Protein AF-A0A0S7EJR5-F1 (afdb_monomer_lite)

Structure (mmCIF, N/CA/C/O backbone):
data_AF-A0A0S7EJR5-F1
#
_entry.id   AF-A0A0S7EJR5-F1
#
loop_
_atom_site.group_PDB
_atom_site.id
_atom_site.type_symbol
_atom_site.label_atom_id
_atom_site.label_alt_id
_atom_site.label_comp_id
_atom_site.label_asym_id
_atom_site.label_entity_id
_atom_site.label_seq_id
_atom_site.pdbx_PDB_ins_code
_atom_site.Cartn_x
_atom_site.Cartn_y
_atom_site.Cartn_z
_atom_site.occupancy
_atom_site.B_iso_or_equiv
_atom_site.auth_seq_id
_atom_site.auth_comp_id
_atom_site.auth_asym_id
_atom_site.auth_atom_id
_atom_site.pdbx_PDB_model_num
ATOM 1 N N . ALA A 1 1 ? -1.248 -3.005 -28.108 1.00 63.16 1 ALA A N 1
ATOM 2 C CA . ALA A 1 1 ? -2.600 -2.857 -28.694 1.00 63.16 1 ALA A CA 1
ATOM 3 C C . ALA A 1 1 ? -3.051 -1.393 -28.737 1.00 63.16 1 ALA A C 1
ATOM 5 O O . ALA A 1 1 ? -3.282 -0.890 -29.827 1.00 63.16 1 ALA A O 1
ATOM 6 N N . TYR A 1 2 ? -3.095 -0.684 -27.601 1.00 72.12 2 TYR A N 1
ATOM 7 C CA . TYR A 1 2 ? -3.589 0.703 -27.530 1.00 72.12 2 TYR A CA 1
ATOM 8 C C . TYR A 1 2 ? -2.845 1.731 -28.414 1.00 72.12 2 TYR A C 1
ATOM 10 O O . TYR A 1 2 ? -3.518 2.410 -29.187 1.00 72.12 2 TYR A O 1
ATOM 18 N N . PRO A 1 3 ? -1.496 1.805 -28.440 1.00 71.94 3 PRO A N 1
ATOM 19 C CA . PRO A 1 3 ? -0.794 2.781 -29.286 1.00 71.94 3 PRO A CA 1
ATOM 20 C C . PRO A 1 3 ? -1.055 2.612 -30.791 1.00 71.94 3 PRO A C 1
ATOM 22 O O . PRO A 1 3 ? -1.142 3.593 -31.517 1.00 71.94 3 PRO A O 1
ATOM 25 N N . GLY A 1 4 ? -1.250 1.375 -31.261 1.00 74.50 4 GLY A N 1
ATOM 26 C CA . GLY A 1 4 ? -1.558 1.085 -32.667 1.00 74.50 4 GLY A CA 1
ATOM 27 C C . GLY A 1 4 ? -3.001 1.399 -33.079 1.00 74.50 4 GLY A C 1
ATOM 28 O O . GLY A 1 4 ? -3.299 1.439 -34.270 1.00 74.50 4 GLY A O 1
ATOM 29 N N . ALA A 1 5 ? -3.904 1.612 -32.117 1.00 76.75 5 ALA A N 1
ATOM 30 C CA . ALA A 1 5 ? -5.253 2.107 -32.380 1.00 76.75 5 ALA A CA 1
ATOM 31 C C . ALA A 1 5 ? -5.283 3.644 -32.429 1.00 76.75 5 ALA A C 1
ATOM 33 O O . ALA A 1 5 ? -5.971 4.216 -33.270 1.00 76.75 5 ALA A O 1
ATOM 34 N N . LEU A 1 6 ? -4.481 4.311 -31.588 1.00 77.94 6 LEU A N 1
ATOM 35 C CA . LEU A 1 6 ? -4.372 5.776 -31.538 1.00 77.94 6 LEU A CA 1
ATOM 36 C C . LEU A 1 6 ? -3.814 6.373 -32.839 1.00 77.94 6 LEU A C 1
ATOM 38 O O . LEU A 1 6 ? -4.196 7.475 -33.227 1.00 77.94 6 LEU A O 1
ATOM 42 N N . THR A 1 7 ? -2.973 5.629 -33.563 1.00 76.75 7 THR A N 1
ATOM 43 C CA . THR A 1 7 ? -2.447 6.042 -34.875 1.00 76.75 7 THR A CA 1
ATOM 44 C C . THR A 1 7 ? -3.504 6.080 -35.980 1.00 76.75 7 THR A C 1
ATOM 46 O O . THR A 1 7 ? -3.266 6.712 -37.007 1.00 76.75 7 THR A O 1
ATOM 49 N N . LYS A 1 8 ? -4.665 5.440 -35.784 1.00 82.62 8 LYS A N 1
ATOM 50 C CA . LYS A 1 8 ? -5.777 5.427 -36.750 1.00 82.62 8 LYS A CA 1
ATOM 51 C C . LYS A 1 8 ? -6.764 6.583 -36.562 1.00 82.62 8 LYS A C 1
ATOM 53 O O . LYS A 1 8 ? -7.641 6.762 -37.403 1.00 82.62 8 LYS A O 1
ATOM 58 N N . LEU A 1 9 ? -6.654 7.344 -35.471 1.00 85.25 9 LEU A N 1
ATOM 59 C CA . LEU A 1 9 ? -7.526 8.485 -35.195 1.00 85.25 9 LEU A CA 1
ATOM 60 C C . LEU A 1 9 ? -7.051 9.742 -35.943 1.00 85.25 9 LEU A C 1
ATOM 62 O O . LEU A 1 9 ? -5.843 9.933 -36.121 1.00 85.25 9 LEU A O 1
ATOM 66 N N . PRO A 1 10 ? -7.971 10.637 -36.351 1.00 78.38 10 PRO A N 1
ATOM 67 C CA . PRO A 1 10 ? -7.589 11.947 -36.865 1.00 78.38 10 PRO A CA 1
ATOM 68 C C . PRO A 1 10 ? -6.851 12.730 -35.771 1.00 78.38 10 PRO A C 1
ATOM 70 O O . PRO A 1 10 ? -7.250 12.704 -34.607 1.00 78.38 10 PRO A O 1
ATOM 73 N N . ILE A 1 11 ? -5.779 13.438 -36.142 1.00 87.44 11 ILE A N 1
ATOM 74 C CA . ILE A 1 11 ? -4.906 14.157 -35.193 1.00 87.44 11 ILE A CA 1
ATOM 75 C C . ILE A 1 11 ? -4.279 13.184 -34.167 1.00 87.44 11 ILE A C 1
ATOM 77 O O . ILE A 1 11 ? -4.286 13.408 -32.958 1.00 87.44 11 ILE A O 1
ATOM 81 N N . SER A 1 12 ? -3.713 12.076 -34.653 1.00 84.88 12 SER A N 1
ATOM 82 C CA . SER A 1 12 ? -3.100 11.023 -33.826 1.00 84.88 12 SER A CA 1
ATOM 83 C C . SER A 1 12 ? -2.057 11.486 -32.784 1.00 84.88 12 SER A C 1
ATOM 85 O O . SER A 1 12 ? -2.017 10.878 -31.705 1.00 84.88 12 SER A O 1
ATOM 87 N N . PRO A 1 13 ? -1.258 12.561 -32.991 1.00 87.81 13 PRO A N 1
ATOM 88 C CA . PRO A 1 13 ? -0.338 13.036 -31.957 1.00 87.81 13 PRO A CA 1
ATOM 89 C C . PRO A 1 13 ? -1.062 13.564 -30.711 1.00 87.81 13 PRO A C 1
ATOM 91 O O . PRO A 1 13 ? -0.615 13.305 -29.597 1.00 87.81 13 PRO A O 1
ATOM 94 N N . LEU A 1 14 ? -2.206 14.241 -30.880 1.00 89.62 14 LEU A N 1
ATOM 95 C CA . LEU A 1 14 ? -2.983 14.799 -29.766 1.00 89.62 14 LEU A CA 1
ATOM 96 C C . LEU A 1 14 ? -3.517 13.684 -28.862 1.00 89.62 14 LEU A C 1
ATOM 98 O O . LEU A 1 14 ? -3.335 13.727 -27.647 1.00 89.62 14 LEU A O 1
ATOM 102 N N . TRP A 1 15 ? -4.107 12.645 -29.457 1.00 88.19 15 TRP A N 1
ATOM 103 C CA . TRP A 1 15 ? -4.639 11.499 -28.714 1.00 88.19 15 TRP A CA 1
ATOM 104 C C . TRP A 1 15 ? -3.551 10.703 -27.994 1.00 88.19 15 TRP A C 1
ATOM 106 O O . TRP A 1 15 ? -3.776 10.213 -26.890 1.00 88.19 15 TRP A O 1
ATOM 116 N N . SER A 1 16 ? -2.360 10.614 -28.588 1.00 89.88 16 SER A N 1
ATOM 117 C CA . SER A 1 16 ? -1.214 9.951 -27.960 1.00 89.88 16 SER A CA 1
ATOM 118 C C . SER A 1 16 ? -0.744 10.708 -26.715 1.00 89.88 16 SER A C 1
ATOM 120 O O . SER A 1 16 ? -0.564 10.089 -25.668 1.00 89.88 16 SER A O 1
ATOM 122 N N . VAL A 1 17 ? -0.609 12.040 -26.789 1.00 91.94 17 VAL A N 1
ATOM 123 C CA . VAL A 1 17 ? -0.215 12.859 -25.627 1.00 91.94 17 VAL A CA 1
ATOM 124 C C . VAL A 1 17 ? -1.244 12.749 -24.506 1.00 91.94 17 VAL A C 1
ATOM 126 O O . VAL A 1 17 ? -0.857 12.488 -23.371 1.00 91.94 17 VAL A O 1
ATOM 129 N N . LEU A 1 18 ? -2.539 12.888 -24.810 1.00 91.69 18 LEU A N 1
ATOM 130 C CA . LEU A 1 18 ? -3.597 12.777 -23.798 1.00 91.69 18 LEU A CA 1
ATOM 131 C C . LEU A 1 18 ? -3.594 11.408 -23.110 1.00 91.69 18 LEU A C 1
ATOM 133 O O . LEU A 1 18 ? -3.730 11.331 -21.891 1.00 91.69 18 LEU A O 1
ATOM 137 N N . PHE A 1 19 ? -3.391 10.333 -23.872 1.00 90.50 19 PHE A N 1
ATOM 138 C CA . PHE A 1 19 ? -3.355 8.977 -23.334 1.00 90.50 19 PHE A CA 1
ATOM 139 C C . PHE A 1 19 ? -2.161 8.743 -22.398 1.00 90.50 19 PHE A C 1
ATOM 141 O O . PHE A 1 19 ? -2.337 8.248 -21.286 1.00 90.50 19 PHE A O 1
ATOM 148 N N . PHE A 1 20 ? -0.948 9.120 -22.812 1.00 92.50 20 PHE A N 1
ATOM 149 C CA . PHE A 1 20 ? 0.231 8.962 -21.956 1.00 92.50 20 PHE A CA 1
ATOM 150 C C . PHE A 1 20 ? 0.202 9.905 -20.752 1.00 92.50 20 PHE A C 1
ATOM 152 O O . PHE A 1 20 ? 0.614 9.502 -19.667 1.00 92.50 20 PHE A O 1
ATOM 159 N N . PHE A 1 21 ? -0.327 11.121 -20.913 1.00 94.81 21 PHE A N 1
ATOM 160 C CA . PHE A 1 21 ? -0.514 12.050 -19.802 1.00 94.81 21 PHE A CA 1
ATOM 161 C C . PHE A 1 21 ? -1.495 11.497 -18.765 1.00 94.81 21 PHE A C 1
ATOM 163 O O . PHE A 1 21 ? -1.208 11.564 -17.576 1.00 94.81 21 PHE A O 1
ATOM 170 N N . MET A 1 22 ? -2.596 10.882 -19.208 1.00 95.00 22 MET A N 1
ATOM 171 C CA . MET A 1 22 ? -3.549 10.201 -18.329 1.00 95.00 22 MET A CA 1
ATOM 172 C C . MET A 1 22 ? -2.892 9.054 -17.548 1.00 95.00 22 MET A C 1
ATOM 174 O O . MET A 1 22 ? -3.073 8.958 -16.339 1.00 95.00 22 MET A O 1
ATOM 178 N N . ILE A 1 23 ? -2.119 8.184 -18.209 1.00 95.12 23 ILE A N 1
ATOM 179 C CA . ILE A 1 23 ? -1.408 7.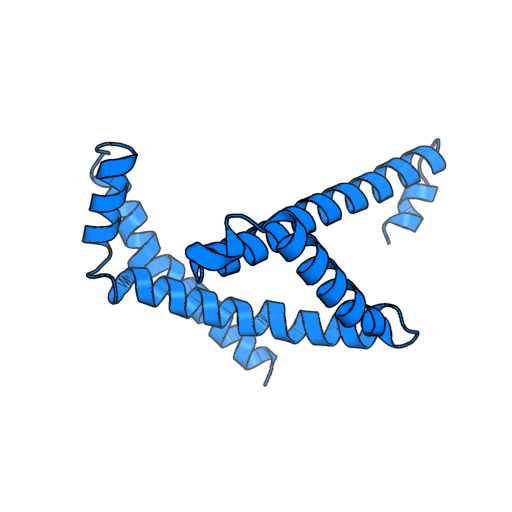092 -17.517 1.00 95.12 23 ILE A CA 1
ATOM 180 C C . ILE A 1 23 ? -0.419 7.658 -16.492 1.00 95.12 23 ILE A C 1
ATOM 182 O O . ILE A 1 23 ? -0.315 7.140 -15.382 1.00 95.12 23 ILE A O 1
ATOM 186 N N . LEU A 1 24 ? 0.284 8.733 -16.852 1.00 95.44 24 LEU A N 1
ATOM 187 C CA . LEU A 1 24 ? 1.232 9.398 -15.969 1.00 95.44 24 LEU A CA 1
ATOM 188 C C . LEU A 1 24 ? 0.538 9.984 -14.735 1.00 95.44 24 LEU A C 1
ATOM 190 O O . LEU A 1 24 ? 1.018 9.760 -13.629 1.00 95.44 24 LEU A O 1
ATOM 194 N N . THR A 1 25 ? -0.588 10.687 -14.878 1.00 95.31 25 THR A N 1
ATOM 195 C CA . THR A 1 25 ? -1.300 11.256 -13.722 1.00 95.31 25 THR A CA 1
ATOM 196 C C . THR A 1 25 ? -1.910 10.185 -12.823 1.00 95.31 25 THR A C 1
ATOM 198 O O . THR A 1 25 ? -1.798 10.309 -11.608 1.00 95.31 25 THR A O 1
ATOM 201 N N . VAL A 1 26 ? -2.473 9.109 -13.387 1.00 96.81 26 VAL A N 1
ATOM 202 C CA . VAL A 1 26 ? -2.985 7.963 -12.606 1.00 96.81 26 VAL A CA 1
ATOM 203 C C . VAL A 1 26 ? -1.865 7.278 -11.816 1.00 96.81 26 VAL A C 1
ATOM 205 O O . VAL A 1 26 ? -2.032 6.969 -10.635 1.00 96.81 26 VAL A O 1
ATOM 208 N N . GLY A 1 27 ? -0.707 7.066 -12.449 1.00 95.56 27 GLY A N 1
ATOM 209 C CA . GLY A 1 27 ? 0.458 6.488 -11.781 1.00 95.56 27 GLY A CA 1
ATOM 210 C C . GLY A 1 27 ? 1.009 7.397 -10.681 1.00 95.56 27 GLY A C 1
ATOM 211 O O . GLY A 1 27 ? 1.296 6.925 -9.587 1.00 95.56 27 GLY A O 1
ATOM 212 N N . LEU A 1 28 ? 1.115 8.704 -10.941 1.00 95.44 28 LEU A N 1
ATOM 213 C CA . LEU A 1 28 ? 1.609 9.671 -9.957 1.00 95.44 28 LEU A CA 1
ATOM 214 C C . LEU A 1 28 ? 0.709 9.772 -8.723 1.00 95.44 28 LEU A C 1
ATOM 216 O O . LEU A 1 28 ? 1.229 9.772 -7.612 1.00 95.44 28 LEU A O 1
ATOM 220 N N . ASP A 1 29 ? -0.610 9.844 -8.904 1.00 95.75 29 ASP A N 1
ATOM 221 C CA . ASP A 1 29 ? -1.565 9.928 -7.791 1.00 95.75 29 ASP A CA 1
ATOM 222 C C . ASP A 1 29 ? -1.458 8.708 -6.862 1.00 95.75 29 ASP A C 1
ATOM 224 O O . ASP A 1 29 ? -1.308 8.848 -5.647 1.00 95.75 29 ASP A O 1
ATOM 228 N N . SER A 1 30 ? -1.393 7.513 -7.455 1.00 95.81 30 SER A N 1
ATOM 229 C CA . SER A 1 30 ? -1.217 6.256 -6.717 1.00 95.81 30 SER A CA 1
ATOM 230 C C . SER A 1 30 ? 0.103 6.238 -5.929 1.00 95.81 30 SER A C 1
ATOM 232 O O . SER A 1 30 ? 0.116 5.905 -4.745 1.00 95.81 30 SER A O 1
ATOM 234 N N . LEU A 1 31 ? 1.210 6.673 -6.548 1.00 94.75 31 LEU A N 1
ATOM 235 C CA . LEU A 1 31 ? 2.521 6.745 -5.889 1.00 94.75 31 LEU A CA 1
ATOM 236 C C . LEU A 1 31 ? 2.533 7.732 -4.714 1.00 94.75 31 LEU A C 1
ATOM 238 O O . LEU A 1 31 ? 3.161 7.460 -3.689 1.00 94.75 31 LEU A O 1
ATOM 242 N N . PHE A 1 32 ? 1.853 8.876 -4.840 1.00 94.25 32 PHE A N 1
ATOM 243 C CA . PHE A 1 32 ? 1.745 9.833 -3.738 1.00 94.25 32 PHE A CA 1
ATOM 244 C C . PHE A 1 32 ? 0.965 9.255 -2.559 1.00 94.25 32 PHE A C 1
ATOM 246 O O . PHE A 1 32 ? 1.396 9.430 -1.417 1.00 94.25 32 PHE A O 1
ATOM 253 N N . ALA A 1 33 ? -0.130 8.539 -2.823 1.00 95.69 33 ALA A N 1
ATOM 254 C CA . ALA A 1 33 ? -0.902 7.872 -1.781 1.00 95.69 33 ALA A CA 1
ATOM 255 C C . ALA A 1 33 ? -0.060 6.819 -1.035 1.00 95.69 33 ALA A C 1
ATOM 257 O O . ALA A 1 33 ? -0.018 6.828 0.196 1.00 95.69 33 ALA A O 1
ATOM 258 N N . GLU A 1 34 ? 0.667 5.962 -1.756 1.00 93.88 34 GLU A N 1
ATOM 259 C CA . GLU A 1 34 ? 1.515 4.924 -1.150 1.00 93.88 34 GLU A CA 1
ATOM 260 C C . GLU A 1 34 ? 2.658 5.512 -0.307 1.00 93.88 34 GLU A C 1
ATOM 262 O O . GLU A 1 34 ? 2.877 5.094 0.834 1.00 93.88 34 GLU A O 1
ATOM 267 N N . ILE A 1 35 ? 3.371 6.516 -0.832 1.00 95.38 35 ILE A N 1
ATOM 268 C CA . ILE A 1 35 ? 4.47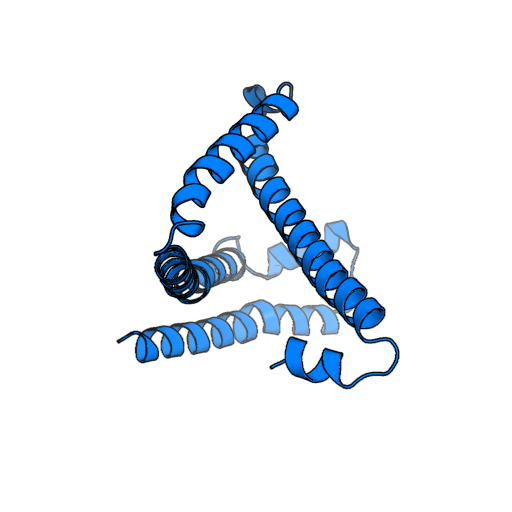2 7.171 -0.109 1.00 95.38 35 ILE A CA 1
ATOM 269 C C . ILE A 1 35 ? 3.957 7.872 1.155 1.00 95.38 35 ILE A C 1
ATOM 271 O O . ILE A 1 35 ? 4.601 7.789 2.204 1.00 95.38 35 ILE A O 1
ATOM 275 N N . GLU A 1 36 ? 2.799 8.532 1.091 1.00 95.25 36 GLU A N 1
ATOM 276 C CA . GLU A 1 36 ? 2.196 9.190 2.254 1.00 95.25 36 GLU A CA 1
ATOM 277 C C . GLU A 1 36 ? 1.795 8.177 3.337 1.00 95.25 36 GLU A C 1
ATOM 279 O O . GLU A 1 36 ? 2.058 8.421 4.520 1.00 95.25 36 GLU A O 1
ATOM 284 N N . VAL A 1 37 ? 1.234 7.021 2.958 1.00 95.06 37 VAL A N 1
ATOM 285 C CA . VAL A 1 37 ? 0.918 5.933 3.901 1.00 95.06 37 VAL A CA 1
ATOM 286 C C . VAL A 1 37 ? 2.188 5.419 4.577 1.00 95.06 37 VAL A C 1
ATOM 288 O O . VAL A 1 37 ? 2.206 5.262 5.801 1.00 95.06 37 VAL A O 1
ATOM 291 N N . LEU A 1 38 ? 3.274 5.216 3.825 1.00 94.75 38 LEU A N 1
ATOM 292 C CA . LEU A 1 38 ? 4.556 4.778 4.386 1.00 94.75 38 LEU A CA 1
ATOM 293 C C . LEU A 1 38 ? 5.132 5.802 5.374 1.00 94.75 38 LEU A C 1
ATOM 295 O O . LEU A 1 38 ? 5.521 5.441 6.486 1.00 94.75 38 LEU A O 1
ATOM 299 N N . ILE A 1 39 ? 5.168 7.082 4.995 1.00 93.69 39 ILE A N 1
ATOM 300 C CA . ILE A 1 39 ? 5.696 8.156 5.851 1.00 93.69 39 ILE A CA 1
ATOM 301 C C . ILE A 1 39 ? 4.860 8.289 7.121 1.00 93.69 39 ILE A C 1
ATOM 303 O O . ILE A 1 39 ? 5.424 8.376 8.213 1.00 93.69 39 ILE A O 1
ATOM 307 N N . THR A 1 40 ? 3.534 8.283 6.989 1.00 94.12 40 THR A N 1
ATOM 308 C CA . THR A 1 40 ? 2.614 8.424 8.123 1.00 94.12 40 THR A CA 1
ATOM 309 C C . THR A 1 40 ? 2.737 7.236 9.071 1.00 94.12 40 THR A C 1
ATOM 311 O O . THR A 1 40 ? 2.909 7.444 10.267 1.00 94.12 40 THR A O 1
ATOM 314 N N . SER A 1 41 ? 2.807 6.007 8.546 1.00 93.38 41 SER A N 1
ATOM 315 C CA . SER A 1 41 ? 2.997 4.793 9.357 1.00 93.38 41 SER A CA 1
ATOM 316 C C . SER A 1 41 ? 4.293 4.834 10.178 1.00 93.38 41 SER A C 1
ATOM 318 O O . SER A 1 41 ? 4.299 4.502 11.364 1.00 93.38 41 SER A O 1
ATOM 320 N N . VAL A 1 42 ? 5.402 5.287 9.580 1.00 92.56 42 VAL A N 1
ATOM 321 C CA . VAL A 1 42 ? 6.685 5.446 10.293 1.00 92.56 42 VAL A CA 1
ATOM 322 C C . VAL A 1 42 ? 6.613 6.573 11.328 1.00 92.56 42 VAL A C 1
ATOM 324 O O . VAL A 1 42 ? 7.159 6.451 12.430 1.00 92.56 42 VAL A O 1
ATOM 327 N N . GLN A 1 43 ? 5.939 7.672 10.993 1.00 92.75 43 GLN A N 1
ATOM 328 C CA . GLN A 1 43 ? 5.781 8.808 11.893 1.00 92.75 43 GLN A CA 1
ATOM 329 C C . GLN A 1 43 ? 4.920 8.456 13.114 1.00 92.75 43 GLN A C 1
ATOM 331 O O . GLN A 1 43 ? 5.242 8.899 14.219 1.00 92.75 43 GLN A O 1
ATOM 336 N N . ASP A 1 44 ? 3.880 7.644 12.935 1.00 92.81 44 ASP A N 1
ATOM 337 C CA . ASP A 1 44 ? 2.996 7.193 14.012 1.00 92.81 44 ASP A CA 1
ATOM 338 C C . ASP A 1 44 ? 3.672 6.160 14.924 1.00 92.81 44 ASP A C 1
ATOM 340 O O . ASP A 1 44 ? 3.422 6.156 16.130 1.00 92.81 44 ASP A O 1
ATOM 344 N N . ALA A 1 45 ? 4.602 5.354 14.396 1.00 92.81 45 ALA A N 1
ATOM 345 C CA . ALA A 1 45 ? 5.406 4.429 15.197 1.00 92.81 45 ALA A CA 1
ATOM 346 C C . ALA A 1 45 ? 6.414 5.142 16.126 1.00 92.81 45 ALA A C 1
ATOM 348 O O . ALA A 1 45 ? 6.625 4.705 17.259 1.00 92.81 45 ALA A O 1
ATOM 349 N N . TYR A 1 46 ? 7.025 6.252 15.684 1.00 90.62 46 TYR A N 1
ATOM 350 C CA . TYR A 1 46 ? 8.007 7.017 16.477 1.00 90.62 46 TYR A CA 1
ATOM 351 C C . TYR A 1 46 ? 7.733 8.535 16.447 1.00 90.62 46 TYR A C 1
ATOM 353 O O . TYR A 1 46 ? 8.537 9.325 15.924 1.00 90.62 46 TYR A O 1
ATOM 361 N N . PRO A 1 47 ? 6.629 8.987 17.070 1.00 87.50 47 PRO A N 1
ATOM 362 C CA . PRO A 1 47 ? 6.132 10.353 16.919 1.00 87.50 47 PRO A CA 1
ATOM 363 C C . PRO A 1 47 ? 7.075 11.406 17.501 1.00 87.50 47 PRO A C 1
ATOM 365 O O . PRO A 1 47 ? 7.166 12.509 16.970 1.00 87.50 47 PRO A O 1
ATOM 368 N N . GLN A 1 48 ? 7.810 11.074 18.564 1.00 84.50 48 GLN A N 1
ATOM 369 C CA . GLN A 1 48 ? 8.715 12.013 19.235 1.00 84.50 48 GLN A CA 1
ATOM 370 C C . GLN A 1 48 ? 9.937 12.384 18.378 1.00 84.50 48 GLN A C 1
ATOM 372 O O . GLN A 1 48 ? 10.483 13.475 18.518 1.00 84.50 48 GLN A O 1
ATOM 377 N N . ILE A 1 49 ? 10.368 11.492 17.480 1.00 83.19 49 ILE A N 1
ATOM 378 C CA . ILE A 1 49 ? 11.604 11.656 16.701 1.00 83.19 49 ILE A CA 1
ATOM 379 C C . ILE A 1 49 ? 11.301 12.237 15.315 1.00 83.19 49 ILE A C 1
ATOM 381 O O . ILE A 1 49 ? 12.012 13.134 14.853 1.00 83.19 49 ILE A O 1
ATOM 385 N N . PHE A 1 50 ? 10.247 11.744 14.652 1.00 85.44 50 PHE A N 1
ATOM 386 C CA . PHE A 1 50 ? 10.005 12.042 13.237 1.00 85.44 50 PHE A CA 1
ATOM 387 C C . PHE A 1 50 ? 8.995 13.159 12.967 1.00 85.44 50 PHE A C 1
ATOM 389 O O . PHE A 1 50 ? 9.106 13.785 11.913 1.00 85.44 50 PHE A O 1
ATOM 396 N N . LYS A 1 51 ? 8.093 13.508 13.903 1.00 79.50 51 LYS A N 1
ATOM 397 C CA . LYS A 1 51 ? 7.180 14.660 13.726 1.00 79.50 51 LYS A CA 1
ATOM 398 C C . LYS A 1 51 ? 7.894 15.970 13.339 1.00 79.50 51 LYS A C 1
ATOM 400 O O . LYS A 1 51 ? 7.457 16.600 12.379 1.00 79.50 51 LYS A O 1
ATOM 405 N N . PRO A 1 52 ? 8.998 16.389 13.995 1.00 83.56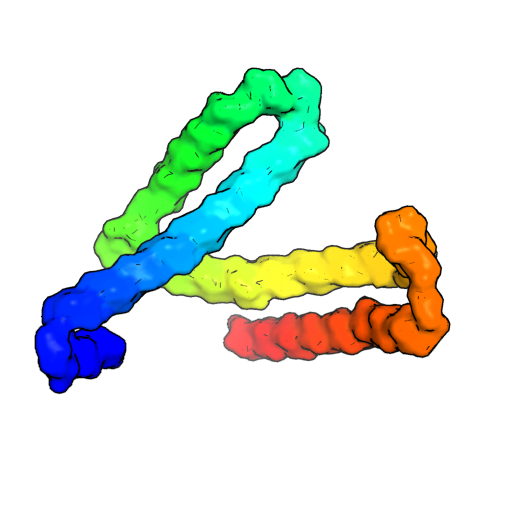 52 PRO A N 1
ATOM 406 C CA . PRO A 1 52 ? 9.693 17.625 13.617 1.00 83.56 52 PRO A CA 1
ATOM 407 C C . PRO A 1 52 ? 10.570 17.486 12.360 1.00 83.56 52 PRO A C 1
ATOM 409 O O . PRO A 1 52 ? 11.043 18.489 11.833 1.00 83.56 52 PRO A O 1
ATOM 412 N N . LYS A 1 53 ? 10.819 16.262 11.875 1.00 88.75 53 LYS A N 1
ATOM 413 C CA . LYS A 1 53 ? 11.761 15.966 10.779 1.00 88.75 53 LYS A CA 1
ATOM 414 C C . LYS A 1 53 ? 11.084 15.325 9.564 1.00 88.75 53 LYS A C 1
ATOM 416 O O . LYS A 1 53 ? 11.755 14.657 8.778 1.00 88.75 53 LYS A O 1
ATOM 421 N N . ARG A 1 54 ? 9.779 15.554 9.374 1.00 89.19 54 ARG A N 1
ATOM 422 C CA . ARG A 1 54 ? 8.985 14.940 8.296 1.00 89.19 54 ARG A CA 1
ATOM 423 C C . ARG A 1 54 ? 9.609 15.120 6.909 1.00 89.19 54 ARG A C 1
ATOM 425 O O . ARG A 1 54 ? 9.766 14.142 6.196 1.00 89.19 54 ARG A O 1
ATOM 432 N N . ALA A 1 55 ? 10.048 16.332 6.555 1.00 89.75 55 ALA A N 1
ATOM 433 C CA . ALA A 1 55 ? 10.663 16.595 5.248 1.00 89.75 55 ALA A CA 1
ATOM 434 C C . ALA A 1 55 ? 11.946 15.773 5.005 1.00 89.75 55 ALA A C 1
ATOM 436 O O . ALA A 1 55 ? 12.186 15.287 3.897 1.00 89.75 55 ALA A O 1
ATOM 437 N N . LEU A 1 56 ? 12.756 15.582 6.053 1.00 91.69 56 LEU A N 1
ATOM 438 C CA . LEU A 1 56 ? 13.963 14.760 5.983 1.00 91.69 56 LEU A CA 1
ATOM 439 C C . LEU A 1 56 ? 13.594 13.282 5.834 1.00 91.69 56 LEU A C 1
ATOM 441 O O . LEU A 1 56 ? 14.174 12.607 4.989 1.00 91.69 56 LEU A O 1
ATOM 445 N N . LEU A 1 57 ? 12.601 12.803 6.592 1.00 92.88 57 LEU A N 1
ATOM 446 C CA . LEU A 1 57 ? 12.087 11.437 6.476 1.00 92.88 57 LEU A CA 1
ATOM 447 C C . LEU A 1 57 ? 11.589 11.151 5.052 1.00 92.88 57 LEU A C 1
ATOM 449 O O . LEU A 1 57 ? 12.037 10.186 4.445 1.00 92.88 57 LEU A O 1
ATOM 453 N N . THR A 1 58 ? 10.746 12.021 4.485 1.00 93.44 58 THR A N 1
ATOM 454 C CA . THR A 1 58 ? 10.253 11.898 3.103 1.00 93.44 58 THR A CA 1
ATOM 455 C C . THR A 1 58 ? 11.399 11.806 2.099 1.00 93.44 58 THR A C 1
ATOM 457 O O . THR A 1 58 ? 11.420 10.905 1.266 1.00 93.44 58 THR A O 1
ATOM 460 N N . THR A 1 59 ? 12.381 12.706 2.195 1.00 93.94 59 THR A N 1
ATOM 461 C CA . THR A 1 59 ? 13.516 12.741 1.259 1.00 93.94 59 THR A CA 1
ATOM 462 C C . THR A 1 59 ? 14.345 11.459 1.336 1.00 93.94 59 THR A C 1
ATOM 464 O O . THR A 1 59 ? 14.706 10.897 0.302 1.00 93.94 59 THR A O 1
ATOM 467 N N . VAL A 1 60 ? 14.615 10.967 2.550 1.00 94.12 60 VAL A N 1
ATOM 468 C CA . VAL A 1 60 ? 15.363 9.721 2.764 1.00 94.12 60 VAL A CA 1
ATOM 469 C C . VAL A 1 60 ? 14.587 8.522 2.221 1.00 94.12 60 VAL A C 1
ATOM 471 O O . VAL A 1 60 ? 15.156 7.728 1.477 1.00 94.12 60 VAL A O 1
ATOM 474 N N . THR A 1 61 ? 13.291 8.413 2.520 1.00 94.06 61 THR A N 1
ATOM 475 C CA . THR A 1 61 ? 12.442 7.326 2.014 1.00 94.06 61 THR A CA 1
ATOM 476 C C . THR A 1 61 ? 12.400 7.317 0.487 1.00 94.06 61 THR A C 1
ATOM 478 O O . THR A 1 61 ? 12.646 6.275 -0.118 1.00 94.06 61 THR A O 1
ATOM 481 N N . CYS A 1 62 ? 12.186 8.469 -0.157 1.00 94.75 62 CYS A N 1
ATOM 482 C CA . CYS A 1 62 ? 12.201 8.572 -1.618 1.00 94.75 62 CYS A CA 1
ATOM 483 C C . CYS A 1 62 ? 13.567 8.203 -2.217 1.00 94.75 62 CYS A C 1
ATOM 485 O O . CYS A 1 62 ? 13.619 7.527 -3.243 1.00 94.75 62 CYS A O 1
ATOM 487 N N . ALA A 1 63 ? 14.673 8.596 -1.578 1.00 96.00 63 ALA A N 1
ATOM 488 C CA . ALA A 1 63 ? 16.014 8.226 -2.029 1.00 96.00 63 ALA A CA 1
ATOM 489 C C . ALA A 1 63 ? 16.255 6.709 -1.934 1.00 96.00 63 ALA A C 1
ATOM 491 O O . ALA A 1 63 ? 16.788 6.113 -2.870 1.00 96.00 63 ALA A O 1
ATOM 492 N N . ILE A 1 64 ? 15.823 6.070 -0.842 1.00 96.00 64 ILE A N 1
ATOM 493 C CA . ILE A 1 64 ? 15.908 4.612 -0.672 1.00 96.00 64 ILE A CA 1
ATOM 494 C C . ILE A 1 64 ? 15.058 3.903 -1.735 1.00 96.00 64 ILE A C 1
ATOM 496 O O . ILE A 1 64 ? 15.559 3.002 -2.405 1.00 96.00 64 ILE A O 1
ATOM 500 N N . LEU A 1 65 ? 13.806 4.327 -1.935 1.00 94.19 65 LEU A N 1
ATOM 501 C CA . LEU A 1 65 ? 12.910 3.746 -2.943 1.00 94.19 65 LEU A CA 1
ATOM 502 C C . LEU A 1 65 ? 13.464 3.902 -4.365 1.00 94.19 65 LEU A C 1
ATOM 504 O O . LEU A 1 65 ? 13.397 2.962 -5.153 1.00 94.19 65 LEU A O 1
ATOM 508 N N . PHE A 1 66 ? 14.077 5.046 -4.680 1.00 94.25 66 PHE A N 1
ATOM 509 C CA . PHE A 1 66 ? 14.750 5.256 -5.960 1.00 94.25 66 PHE A CA 1
ATOM 510 C C . PHE A 1 66 ? 15.887 4.249 -6.177 1.00 94.25 66 PHE A C 1
ATOM 512 O O . PHE A 1 66 ? 15.960 3.629 -7.238 1.00 94.25 66 PHE A O 1
ATOM 519 N N . LEU A 1 67 ? 16.739 4.037 -5.167 1.00 95.56 67 LEU A N 1
ATOM 520 C CA . LEU A 1 67 ? 17.836 3.066 -5.243 1.00 95.56 67 LEU A CA 1
ATOM 521 C C . LEU A 1 67 ? 17.325 1.626 -5.385 1.00 95.56 67 LEU A C 1
ATOM 523 O O . LEU A 1 67 ? 17.856 0.871 -6.201 1.00 95.56 67 LEU A O 1
ATOM 527 N N . LEU A 1 68 ? 16.279 1.258 -4.640 1.00 93.31 68 LEU A N 1
ATOM 528 C CA . LEU A 1 68 ? 15.635 -0.056 -4.737 1.00 93.31 68 LEU A CA 1
ATOM 529 C C . LEU A 1 68 ? 14.929 -0.274 -6.085 1.00 93.31 68 LEU A C 1
ATOM 531 O O . LEU A 1 68 ? 14.803 -1.415 -6.519 1.00 93.31 68 LEU A O 1
ATOM 535 N N . GLY A 1 69 ? 14.505 0.797 -6.760 1.00 92.62 69 GLY A N 1
ATOM 536 C CA . GLY A 1 69 ? 13.880 0.747 -8.084 1.00 92.62 69 GLY A CA 1
ATOM 537 C C . GLY A 1 69 ? 14.861 0.609 -9.255 1.00 92.62 69 GLY A C 1
ATOM 538 O O . GLY A 1 69 ? 14.448 0.219 -10.348 1.00 92.62 69 GLY A O 1
ATOM 539 N N . LEU A 1 70 ? 16.160 0.873 -9.059 1.00 94.12 70 LEU A N 1
ATOM 540 C CA . LEU A 1 70 ? 17.168 0.801 -10.130 1.00 94.12 70 LEU A CA 1
ATOM 541 C C . LEU A 1 70 ? 17.229 -0.557 -10.864 1.00 94.12 70 LEU A C 1
ATOM 543 O O . LEU A 1 70 ? 17.322 -0.546 -12.096 1.00 94.12 70 LEU A O 1
ATOM 547 N N . PRO A 1 71 ? 17.138 -1.726 -10.192 1.00 92.25 71 PRO A N 1
ATOM 548 C CA . PRO A 1 71 ? 17.121 -3.025 -10.867 1.00 92.25 71 PRO A CA 1
ATOM 549 C C . PRO A 1 71 ? 15.978 -3.171 -11.885 1.00 92.25 71 PRO A C 1
ATOM 551 O O . PRO A 1 71 ? 16.169 -3.793 -12.935 1.00 92.25 71 PRO A O 1
ATOM 554 N N . CYS A 1 72 ? 14.827 -2.541 -11.627 1.00 91.81 72 CYS A N 1
ATOM 555 C CA . CYS A 1 72 ? 13.632 -2.607 -12.474 1.00 91.81 72 CYS A CA 1
ATOM 556 C C . CYS A 1 72 ? 13.766 -1.828 -13.794 1.00 91.81 72 CYS A C 1
ATOM 558 O O . CYS A 1 72 ? 12.988 -2.061 -14.715 1.00 91.81 72 CYS A O 1
ATOM 560 N N . VAL A 1 73 ? 14.759 -0.940 -13.923 1.00 94.31 73 VAL A N 1
ATOM 561 C CA . VAL A 1 73 ? 15.017 -0.150 -15.148 1.00 94.31 73 VAL A CA 1
ATOM 562 C C . VAL A 1 73 ? 16.139 -0.767 -16.004 1.00 94.31 73 VAL A C 1
ATOM 564 O O . VAL A 1 73 ? 16.453 -0.296 -17.097 1.00 94.31 73 VAL A O 1
ATOM 567 N N . THR A 1 74 ? 16.759 -1.857 -15.543 1.00 93.88 74 THR A N 1
ATOM 568 C CA .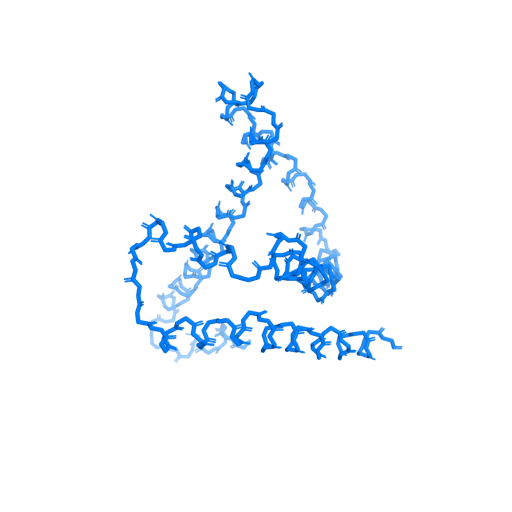 THR A 1 74 ? 17.803 -2.562 -16.304 1.00 93.88 74 THR A CA 1
ATOM 569 C C . THR A 1 74 ? 17.225 -3.330 -17.502 1.00 93.88 74 THR A C 1
ATOM 571 O O . THR A 1 74 ? 16.015 -3.489 -17.642 1.00 93.88 74 THR A O 1
ATOM 574 N N . ARG A 1 75 ? 18.084 -3.888 -18.372 1.00 91.75 75 ARG A N 1
ATOM 575 C CA . ARG A 1 75 ? 17.642 -4.730 -19.509 1.00 91.75 75 ARG A CA 1
ATOM 576 C C . ARG A 1 75 ? 16.824 -5.954 -19.077 1.00 91.75 75 ARG A C 1
ATOM 578 O O . ARG A 1 75 ? 16.002 -6.433 -19.848 1.00 91.75 75 ARG A O 1
ATOM 585 N N . ALA A 1 76 ? 17.050 -6.442 -17.856 1.00 91.94 76 ALA A N 1
ATOM 586 C CA . ALA A 1 76 ? 16.284 -7.526 -17.244 1.00 91.94 76 ALA A CA 1
ATOM 587 C C . ALA A 1 76 ? 15.121 -7.019 -16.364 1.00 91.94 76 ALA A C 1
ATOM 589 O O . ALA A 1 76 ? 14.465 -7.812 -15.694 1.00 91.94 76 ALA A O 1
ATOM 590 N N . GLY A 1 77 ? 14.852 -5.713 -16.356 1.00 93.00 77 GLY A N 1
ATOM 591 C CA . GLY A 1 77 ? 13.907 -5.064 -15.453 1.00 93.00 77 GLY A CA 1
ATOM 592 C C . GLY A 1 77 ? 12.481 -5.600 -15.548 1.00 93.00 77 GLY A C 1
ATOM 593 O O . GLY A 1 77 ? 11.839 -5.799 -14.524 1.00 93.00 77 GLY A O 1
ATOM 594 N N . ILE A 1 78 ? 12.015 -5.944 -16.753 1.00 92.94 78 ILE A N 1
ATOM 595 C CA . ILE A 1 78 ? 10.672 -6.513 -16.943 1.00 92.94 78 ILE A CA 1
ATOM 596 C C . ILE A 1 78 ? 10.486 -7.846 -16.204 1.00 92.94 78 ILE A C 1
ATOM 598 O O . ILE A 1 78 ? 9.403 -8.115 -15.690 1.00 92.94 78 ILE A O 1
ATOM 602 N N . TYR A 1 79 ? 11.545 -8.655 -16.089 1.00 92.69 79 TYR A N 1
ATOM 603 C CA . TYR A 1 79 ? 11.501 -9.906 -15.333 1.00 92.69 79 TYR A CA 1
ATOM 604 C C . TYR A 1 79 ? 11.376 -9.627 -13.836 1.00 92.69 79 TYR A C 1
ATOM 606 O O . TYR A 1 79 ? 10.530 -10.228 -13.182 1.00 92.69 79 TYR A O 1
ATOM 614 N N . TRP A 1 80 ? 12.150 -8.668 -13.312 1.00 93.38 80 TRP A N 1
ATOM 615 C CA . TRP A 1 80 ? 12.032 -8.230 -11.918 1.00 93.38 80 TRP A CA 1
ATOM 616 C C . TRP A 1 80 ? 10.631 -7.718 -11.599 1.00 93.38 80 TRP A C 1
ATOM 618 O O . TRP A 1 80 ? 10.034 -8.169 -10.627 1.00 93.38 80 TRP A O 1
ATOM 628 N N . VAL A 1 81 ? 10.083 -6.841 -12.444 1.00 92.88 81 VAL A N 1
ATOM 629 C CA . VAL A 1 81 ? 8.731 -6.292 -12.266 1.00 92.88 81 VAL A CA 1
ATOM 630 C C . VAL A 1 81 ? 7.685 -7.403 -12.266 1.00 92.88 81 VAL A C 1
ATOM 632 O O . VAL A 1 81 ? 6.852 -7.441 -11.370 1.00 92.88 81 VAL A O 1
ATOM 635 N N . THR A 1 82 ? 7.762 -8.343 -13.210 1.00 91.50 82 THR A N 1
ATOM 636 C CA . THR A 1 82 ? 6.784 -9.440 -13.310 1.00 91.50 82 THR A CA 1
ATOM 637 C C . THR A 1 82 ? 6.829 -10.355 -12.084 1.00 91.50 82 THR A C 1
ATOM 639 O O . THR A 1 82 ? 5.784 -10.767 -11.584 1.00 91.50 82 THR A O 1
ATOM 642 N N . ILE A 1 83 ? 8.028 -10.663 -11.576 1.00 90.75 83 ILE A N 1
ATOM 643 C CA . ILE A 1 83 ? 8.197 -11.480 -10.366 1.00 90.75 83 ILE A CA 1
ATOM 644 C C . ILE A 1 83 ? 7.624 -10.742 -9.151 1.00 90.75 83 ILE A C 1
ATOM 646 O O . ILE A 1 83 ? 6.817 -11.310 -8.419 1.00 90.75 83 ILE A O 1
ATOM 650 N N . ILE A 1 84 ? 8.005 -9.478 -8.948 1.00 91.06 84 ILE A N 1
ATOM 651 C CA . ILE A 1 84 ? 7.538 -8.662 -7.819 1.00 91.06 84 ILE A CA 1
ATOM 652 C C . ILE A 1 84 ? 6.009 -8.556 -7.828 1.00 91.06 84 ILE A C 1
ATOM 654 O O . ILE A 1 84 ? 5.380 -8.818 -6.805 1.00 91.06 84 ILE A O 1
ATOM 658 N N . ASP A 1 85 ? 5.418 -8.238 -8.980 1.00 90.38 85 ASP A N 1
ATOM 659 C CA . ASP A 1 85 ? 3.968 -8.119 -9.150 1.00 90.38 85 ASP A CA 1
ATOM 660 C C . ASP A 1 85 ? 3.254 -9.441 -8.829 1.00 90.38 85 ASP A C 1
ATOM 662 O O . ASP A 1 85 ? 2.342 -9.485 -8.001 1.00 90.38 85 ASP A O 1
ATOM 666 N N . SER A 1 86 ? 3.757 -10.554 -9.373 1.00 87.31 86 SER A N 1
ATOM 667 C CA . SER A 1 86 ? 3.160 -11.877 -9.164 1.00 87.31 86 SER A CA 1
ATOM 668 C C . SER A 1 86 ? 3.171 -12.308 -7.694 1.00 87.31 86 SER A C 1
ATOM 670 O O . SER A 1 86 ? 2.187 -12.879 -7.227 1.00 87.31 86 SER A O 1
ATOM 672 N N . PHE A 1 87 ? 4.247 -12.029 -6.948 1.00 86.50 87 PHE A N 1
ATOM 673 C CA . PHE A 1 87 ? 4.363 -12.424 -5.538 1.00 86.50 87 PHE A CA 1
ATOM 674 C C . PHE A 1 87 ? 3.661 -11.455 -4.574 1.00 86.50 87 PHE A C 1
ATOM 676 O O . PHE A 1 87 ? 2.937 -11.898 -3.676 1.00 86.50 87 PHE A O 1
ATOM 683 N N . ILE A 1 88 ? 3.873 -10.143 -4.727 1.00 86.81 88 ILE A N 1
ATOM 684 C CA . ILE A 1 88 ? 3.372 -9.146 -3.771 1.00 86.81 88 ILE A CA 1
ATOM 685 C C . ILE A 1 88 ? 1.860 -8.978 -3.914 1.00 86.81 88 ILE A C 1
ATOM 687 O O . ILE A 1 88 ? 1.138 -9.146 -2.927 1.00 86.81 88 ILE A O 1
ATOM 691 N N . ALA A 1 89 ? 1.380 -8.676 -5.124 1.00 78.69 89 ALA A N 1
ATOM 692 C CA . ALA A 1 89 ? -0.026 -8.347 -5.349 1.00 78.69 89 ALA A CA 1
ATOM 693 C C . ALA A 1 89 ? -0.939 -9.567 -5.159 1.00 78.69 89 ALA A C 1
ATOM 695 O O . ALA A 1 89 ? -2.051 -9.434 -4.650 1.00 78.69 89 ALA A O 1
ATOM 696 N N . SER A 1 90 ? -0.456 -10.763 -5.512 1.00 78.62 90 SER A N 1
ATOM 697 C CA . SER A 1 90 ? -1.273 -11.979 -5.443 1.00 78.62 90 SER A CA 1
ATOM 698 C C . SER A 1 90 ? -1.269 -12.634 -4.069 1.00 78.62 90 SER A C 1
ATOM 700 O O . SER A 1 90 ? -2.307 -13.121 -3.639 1.00 78.62 90 SER A O 1
ATOM 702 N N . TRP A 1 91 ? -0.126 -12.712 -3.382 1.00 82.00 91 TRP A N 1
ATOM 703 C CA . TRP A 1 91 ? -0.018 -13.553 -2.185 1.00 82.00 91 TRP A CA 1
ATOM 704 C C . TRP A 1 91 ? 0.106 -12.738 -0.904 1.00 82.00 91 TRP A C 1
ATOM 706 O O . TRP A 1 91 ? -0.689 -12.907 0.021 1.00 82.00 91 TRP A O 1
ATOM 716 N N . VAL A 1 92 ? 1.072 -11.817 -0.867 1.00 89.25 92 VAL A N 1
ATOM 717 C CA . VAL A 1 92 ? 1.384 -11.041 0.342 1.00 89.25 92 VAL A CA 1
ATOM 718 C C . VAL A 1 92 ? 0.208 -10.149 0.730 1.00 89.25 92 VAL A C 1
ATOM 720 O O . VAL A 1 92 ? -0.249 -10.208 1.871 1.00 89.25 92 VAL A O 1
ATOM 723 N N . VAL A 1 93 ? -0.319 -9.364 -0.214 1.00 90.44 93 VAL A N 1
ATOM 724 C CA . VAL A 1 93 ? -1.427 -8.436 0.065 1.00 90.44 93 VAL A CA 1
ATOM 725 C C . VAL A 1 93 ? -2.697 -9.191 0.460 1.00 90.44 93 VAL A C 1
ATOM 727 O O . VAL A 1 93 ? -3.324 -8.833 1.454 1.00 90.44 93 VAL A O 1
ATOM 730 N N . LEU A 1 94 ? -3.056 -10.269 -0.247 1.00 90.06 94 LEU A N 1
ATOM 731 C CA . LEU A 1 94 ? -4.247 -11.060 0.090 1.00 90.06 94 LEU A CA 1
ATOM 732 C C . LEU A 1 94 ? -4.165 -11.666 1.493 1.00 90.06 94 LEU A C 1
ATOM 734 O O . LEU A 1 94 ? -5.143 -11.621 2.240 1.00 90.06 94 LEU A O 1
ATOM 738 N N . PHE A 1 95 ? -3.006 -12.214 1.861 1.00 90.06 95 PHE A N 1
ATOM 739 C CA . PHE A 1 95 ? -2.805 -12.789 3.187 1.00 90.06 95 PHE A CA 1
ATOM 740 C C . PHE A 1 95 ? -2.861 -11.722 4.290 1.00 90.06 95 PHE A C 1
ATOM 742 O O . PHE A 1 95 ? -3.523 -11.932 5.308 1.00 90.06 95 PHE A O 1
ATOM 749 N N . LEU A 1 96 ? -2.229 -10.562 4.079 1.00 92.44 96 LEU A N 1
ATOM 750 C CA . LEU A 1 96 ? -2.269 -9.453 5.037 1.00 92.44 96 LEU A CA 1
ATOM 751 C C . LEU A 1 96 ? -3.690 -8.915 5.235 1.00 92.44 96 LEU A C 1
ATOM 753 O O . LEU A 1 96 ? -4.128 -8.790 6.377 1.00 92.44 96 LEU A O 1
ATOM 757 N N . VAL A 1 97 ? -4.434 -8.679 4.152 1.00 91.44 97 VAL A N 1
ATOM 758 C CA . VAL A 1 97 ? -5.824 -8.197 4.224 1.00 91.44 97 VAL A CA 1
ATOM 759 C C . VAL A 1 97 ? -6.728 -9.231 4.899 1.00 91.44 97 VAL A C 1
ATOM 761 O O . VAL A 1 97 ? -7.593 -8.870 5.696 1.00 91.44 97 VAL A O 1
ATOM 764 N N . PHE A 1 98 ? -6.519 -10.527 4.648 1.00 90.69 98 PHE A N 1
ATOM 765 C CA . PHE A 1 98 ? -7.251 -11.579 5.354 1.00 90.69 98 PHE A CA 1
ATOM 766 C C . PHE A 1 98 ? -7.002 -11.527 6.869 1.00 90.69 98 PHE A C 1
ATOM 768 O O . PHE A 1 98 ? -7.958 -11.541 7.650 1.00 90.69 98 PHE A O 1
ATOM 775 N N . LEU A 1 99 ? -5.740 -11.416 7.295 1.00 91.12 99 LEU A N 1
ATOM 776 C CA . LEU A 1 99 ? -5.396 -11.286 8.712 1.00 91.12 99 LEU A CA 1
ATOM 777 C C . LEU A 1 99 ? -5.956 -10.003 9.331 1.00 91.12 99 LEU A C 1
ATOM 779 O O . LEU A 1 99 ? -6.430 -10.043 10.466 1.00 91.12 99 LEU A O 1
ATOM 783 N N . GLU A 1 100 ? -5.937 -8.887 8.608 1.00 90.88 100 GLU A N 1
ATOM 784 C CA . GLU A 1 100 ? -6.495 -7.613 9.065 1.00 90.88 100 GLU A CA 1
ATOM 785 C C . GLU A 1 100 ? -8.010 -7.718 9.290 1.00 90.88 100 GLU A C 1
ATOM 787 O O . GLU A 1 100 ? -8.506 -7.377 10.367 1.00 90.88 100 GLU A O 1
ATOM 792 N N . VAL A 1 101 ? -8.745 -8.299 8.334 1.00 89.81 101 VAL A N 1
ATOM 793 C CA . VAL A 1 101 ? -10.198 -8.508 8.446 1.00 89.81 101 VAL A CA 1
ATOM 794 C C . VAL A 1 101 ? -10.538 -9.443 9.605 1.00 89.81 101 VAL A C 1
ATOM 796 O O . VAL A 1 101 ? -1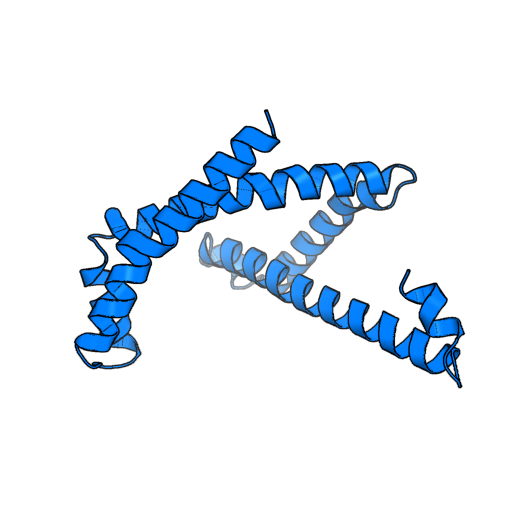1.469 -9.159 10.366 1.00 89.81 101 VAL A O 1
ATOM 799 N N . VAL A 1 102 ? -9.788 -10.535 9.781 1.00 88.06 102 VAL A N 1
ATOM 800 C CA . VAL A 1 102 ? -9.980 -11.455 10.913 1.00 88.06 102 VAL A CA 1
ATOM 801 C C . VAL A 1 102 ? -9.669 -10.758 12.240 1.00 88.06 102 VAL A C 1
ATOM 803 O O . VAL A 1 102 ? -10.422 -10.906 13.205 1.00 88.06 102 VAL A O 1
ATOM 806 N N . SER A 1 103 ? -8.608 -9.950 12.283 1.00 87.56 103 SER A N 1
ATOM 807 C CA . SER A 1 103 ? -8.206 -9.207 13.480 1.00 87.56 103 SER A CA 1
ATOM 808 C C . SER A 1 103 ? -9.276 -8.204 13.909 1.00 87.56 103 SER A C 1
ATOM 810 O O . SER A 1 103 ? -9.678 -8.195 15.074 1.00 87.56 103 SER A O 1
ATOM 812 N N . VAL A 1 104 ? -9.813 -7.416 12.976 1.00 86.44 104 VAL A N 1
ATOM 813 C CA . VAL A 1 104 ? -10.878 -6.447 13.277 1.00 86.44 104 VAL A CA 1
ATOM 814 C C . VAL A 1 104 ? -12.183 -7.158 13.647 1.00 86.44 104 VAL A C 1
ATOM 816 O O . VAL A 1 104 ? -12.834 -6.795 14.626 1.00 86.44 104 VAL A O 1
ATOM 819 N N . SER A 1 105 ? -12.560 -8.206 12.911 1.00 82.94 105 SER A N 1
ATOM 820 C CA . SER A 1 105 ? -13.870 -8.849 13.081 1.00 82.94 105 SER A CA 1
ATOM 821 C C . SER A 1 105 ? -13.961 -9.736 14.326 1.00 82.94 105 SER A C 1
ATOM 823 O O . SER A 1 105 ? -15.028 -9.798 14.943 1.00 82.94 105 SER A O 1
ATOM 825 N N . TYR A 1 106 ? -12.868 -10.412 14.703 1.00 80.25 106 TYR A N 1
ATOM 826 C CA . TYR A 1 106 ? -12.860 -11.413 15.777 1.00 80.25 106 TYR A CA 1
ATOM 827 C C . TYR A 1 106 ? -11.963 -11.049 16.970 1.00 80.25 106 TYR A C 1
ATOM 829 O O . TYR A 1 106 ? -12.330 -11.374 18.098 1.00 80.25 106 TYR A O 1
ATOM 837 N N . ILE A 1 107 ? -10.819 -10.379 16.766 1.00 78.94 107 ILE A N 1
ATOM 838 C CA . ILE A 1 107 ? -9.836 -10.125 17.841 1.00 78.94 107 ILE A CA 1
ATOM 839 C C . ILE A 1 107 ? -10.105 -8.802 18.575 1.00 78.94 107 ILE A C 1
ATOM 841 O O . ILE A 1 107 ? -9.975 -8.753 19.798 1.00 78.94 107 ILE A O 1
ATOM 845 N N . TYR A 1 108 ? -10.542 -7.744 17.883 1.00 71.00 108 TYR A N 1
ATOM 846 C CA . TYR A 1 108 ? -10.763 -6.397 18.449 1.00 71.00 108 TYR A CA 1
ATOM 847 C C . TYR A 1 108 ? -12.003 -6.278 19.383 1.00 71.00 108 TYR A C 1
ATOM 849 O O . TYR A 1 108 ? -12.627 -5.232 19.496 1.00 71.00 108 TYR A O 1
ATOM 857 N N . ALA A 1 109 ? -12.378 -7.347 20.096 1.00 60.25 109 ALA A N 1
ATOM 858 C CA . ALA A 1 109 ? -13.609 -7.489 20.895 1.00 60.25 109 ALA A CA 1
ATOM 859 C C . ALA A 1 109 ? -14.920 -7.616 20.083 1.00 60.25 109 ALA A C 1
ATOM 861 O O . ALA A 1 109 ? -16.015 -7.563 20.646 1.00 60.25 109 ALA A O 1
ATOM 862 N N . GLY A 1 110 ? -14.803 -7.880 18.777 1.00 72.44 110 GLY A N 1
ATOM 863 C CA . GLY A 1 110 ? -15.902 -8.259 17.892 1.00 72.44 110 GLY A CA 1
ATOM 864 C C . GLY A 1 110 ? -16.553 -7.093 17.142 1.00 72.44 110 GLY A C 1
ATOM 865 O O . GLY A 1 110 ? -16.515 -5.941 17.571 1.00 72.44 110 GLY A O 1
ATOM 866 N N . VAL A 1 111 ? -17.226 -7.417 16.033 1.00 78.75 111 VAL A N 1
ATOM 867 C CA . VAL A 1 111 ? -17.882 -6.450 15.124 1.00 78.75 111 VAL A CA 1
ATOM 868 C C . VAL A 1 111 ? -18.814 -5.459 15.839 1.00 78.75 111 VAL A C 1
ATOM 870 O O . VAL A 1 111 ? -18.961 -4.331 15.390 1.00 78.75 111 VAL A O 1
ATOM 873 N N . ASN A 1 112 ? -19.427 -5.833 16.966 1.00 82.31 112 ASN A N 1
ATOM 874 C CA . ASN A 1 112 ? -20.332 -4.938 17.697 1.00 82.31 112 ASN A CA 1
ATOM 875 C C . ASN A 1 112 ? -19.626 -3.696 18.266 1.00 82.31 112 ASN A C 1
ATOM 877 O O . ASN A 1 112 ? -20.214 -2.622 18.244 1.00 82.31 112 ASN A O 1
ATOM 881 N N . ARG A 1 113 ? -18.381 -3.828 18.741 1.00 84.62 113 ARG A N 1
ATOM 882 C CA . ARG A 1 113 ? -17.621 -2.693 19.284 1.00 84.62 113 ARG A CA 1
ATOM 883 C C . ARG A 1 113 ? -17.143 -1.765 18.170 1.00 84.62 113 ARG A C 1
ATOM 885 O O . ARG A 1 113 ? -17.252 -0.557 18.292 1.00 84.62 113 ARG A O 1
ATOM 892 N N . PHE A 1 114 ? -16.735 -2.344 17.040 1.00 85.38 114 PHE A N 1
ATOM 893 C CA . PHE A 1 114 ? -16.399 -1.577 15.841 1.00 85.38 114 PHE A CA 1
ATOM 894 C C . PHE A 1 114 ? -17.598 -0.769 15.313 1.00 85.38 114 PHE A C 1
ATOM 896 O O . PHE A 1 114 ? -17.444 0.371 14.886 1.00 85.38 114 PHE A O 1
ATOM 903 N N . ILE A 1 115 ? -18.809 -1.335 15.383 1.00 86.81 115 ILE A N 1
ATOM 904 C CA . ILE A 1 115 ? -20.049 -0.613 15.064 1.00 86.81 115 ILE A CA 1
ATOM 905 C C . ILE A 1 115 ? -20.256 0.567 16.022 1.00 86.81 115 ILE A C 1
ATOM 907 O O . ILE A 1 115 ? -20.531 1.667 15.555 1.00 86.81 115 ILE A O 1
ATOM 911 N N . GLU A 1 116 ? -20.092 0.359 17.330 1.00 87.88 116 GLU A N 1
ATOM 912 C CA . GLU A 1 116 ? -20.239 1.411 18.346 1.00 87.88 116 GLU A CA 1
ATOM 913 C C . GLU A 1 116 ? -19.227 2.554 18.150 1.00 87.88 116 GLU A C 1
ATOM 915 O O . GLU A 1 116 ? -19.605 3.726 18.186 1.00 87.88 116 GLU A O 1
ATOM 920 N N . ASP A 1 117 ? -17.968 2.226 17.847 1.00 88.88 117 ASP A N 1
ATOM 921 C CA . ASP A 1 117 ? -16.925 3.213 17.547 1.00 88.88 117 ASP A CA 1
ATOM 922 C C . ASP A 1 117 ? -17.289 4.053 16.310 1.00 88.88 117 ASP A C 1
ATOM 924 O O . ASP A 1 117 ? -17.130 5.276 16.305 1.00 88.88 117 ASP A O 1
ATOM 928 N N . ILE A 1 118 ? -17.845 3.425 15.268 1.00 88.50 118 ILE A N 1
ATOM 929 C CA . ILE A 1 118 ? -18.318 4.152 14.086 1.00 88.50 118 ILE A CA 1
ATOM 930 C C . ILE A 1 118 ? -19.546 5.002 14.431 1.00 88.50 118 ILE A C 1
ATOM 932 O O . ILE A 1 118 ? -19.599 6.167 14.036 1.00 88.50 118 ILE A O 1
ATOM 936 N N . GLU A 1 119 ? -20.520 4.481 15.181 1.00 90.94 119 GLU A N 1
ATOM 937 C CA . GLU A 1 119 ? -21.691 5.254 15.621 1.00 90.94 119 GLU A CA 1
ATOM 938 C C . GLU A 1 119 ? -21.303 6.484 16.444 1.00 90.94 119 GLU A C 1
ATOM 940 O O . GLU A 1 119 ? -21.954 7.525 16.321 1.00 90.94 119 GLU A O 1
ATOM 945 N N . MET A 1 120 ? -20.222 6.404 17.223 1.00 92.00 120 MET A N 1
ATOM 946 C CA . MET A 1 120 ? -19.661 7.549 17.940 1.00 92.00 120 MET A CA 1
ATOM 947 C C . MET A 1 120 ? -19.120 8.629 16.985 1.00 92.00 120 MET A C 1
ATOM 949 O O . MET A 1 120 ? -19.225 9.816 17.291 1.00 92.00 120 MET A O 1
ATOM 953 N N . MET A 1 121 ? -18.580 8.247 15.821 1.00 91.00 121 MET A N 1
ATOM 954 C CA . MET A 1 121 ? -18.009 9.176 14.834 1.00 91.00 121 MET A CA 1
ATOM 955 C C . MET A 1 121 ? -19.048 9.780 13.878 1.00 91.00 121 MET A C 1
ATOM 957 O O . MET A 1 121 ? -18.996 10.975 13.592 1.00 91.00 121 MET A O 1
ATOM 961 N N . ILE A 1 122 ? -19.976 8.971 13.351 1.00 90.69 122 ILE A N 1
ATOM 962 C CA . ILE A 1 122 ? -20.929 9.392 12.299 1.00 90.69 122 ILE A CA 1
ATOM 963 C C . ILE A 1 122 ? -22.368 9.588 12.801 1.00 90.69 122 ILE A C 1
ATOM 965 O O . ILE A 1 122 ? -23.243 9.996 12.027 1.00 90.69 122 ILE A O 1
ATOM 969 N N . GLY A 1 123 ? -22.623 9.275 14.072 1.00 87.75 123 GLY A N 1
ATOM 970 C CA . GLY A 1 123 ? -23.951 9.244 14.675 1.00 87.75 123 GLY A CA 1
ATOM 971 C C . GLY A 1 123 ? -24.721 7.942 14.414 1.00 87.75 123 GLY A C 1
ATOM 972 O O . GLY A 1 123 ? -24.377 7.127 13.557 1.00 87.75 123 GLY A O 1
ATOM 973 N N . GLN A 1 124 ? -25.817 7.770 15.155 1.00 84.25 124 GLN A N 1
ATOM 974 C CA . GLN A 1 124 ? -26.685 6.587 15.117 1.00 84.25 124 GLN A CA 1
ATOM 975 C C . GLN A 1 124 ? -27.348 6.388 13.739 1.00 84.25 124 GLN A C 1
ATOM 977 O O . GLN A 1 124 ? -27.819 7.342 13.107 1.00 84.25 124 GLN A O 1
ATOM 982 N N . LYS A 1 125 ? -27.425 5.134 13.274 1.00 85.12 125 LYS A N 1
ATOM 983 C CA . LYS A 1 125 ? -28.063 4.751 11.998 1.00 85.12 125 LYS A CA 1
ATOM 984 C C . LYS A 1 125 ? -29.149 3.699 12.213 1.00 85.12 125 LYS A C 1
ATOM 986 O O . LYS A 1 125 ? -29.310 3.132 13.285 1.00 85.12 125 LYS A O 1
ATOM 991 N N . SER A 1 126 ? -29.933 3.439 11.164 1.00 87.94 126 SER A N 1
ATOM 992 C CA . SER A 1 126 ? -31.009 2.445 11.228 1.00 87.94 126 SER A CA 1
ATOM 993 C C . SER A 1 126 ? -30.472 1.030 11.520 1.00 87.94 126 SER A C 1
ATOM 995 O O . SER A 1 126 ? -29.433 0.647 10.977 1.00 87.94 126 SER A O 1
ATOM 997 N N . PRO A 1 127 ? -31.207 0.190 12.270 1.00 82.31 127 PRO A N 1
ATOM 998 C CA . PRO A 1 127 ? -30.752 -1.160 12.618 1.00 82.31 127 PRO A CA 1
ATOM 999 C C . PRO A 1 127 ? -30.591 -2.082 11.396 1.00 82.31 127 PRO A C 1
ATOM 1001 O O . PRO A 1 127 ? -29.759 -2.985 11.402 1.00 82.31 127 PRO A O 1
ATOM 1004 N N . ARG A 1 128 ? -31.344 -1.843 10.309 1.00 86.25 128 ARG A N 1
ATOM 1005 C CA . ARG A 1 128 ? -31.214 -2.611 9.054 1.00 86.25 128 ARG A CA 1
ATOM 1006 C C . ARG A 1 128 ? -29.894 -2.336 8.336 1.00 86.25 128 ARG A C 1
ATOM 1008 O O . ARG A 1 128 ? -29.310 -3.256 7.776 1.00 86.25 128 ARG A O 1
ATOM 1015 N N . PHE A 1 129 ? -29.429 -1.088 8.375 1.00 89.25 129 PHE A N 1
ATOM 1016 C CA . PHE A 1 129 ? -28.134 -0.699 7.819 1.00 89.25 129 PHE A CA 1
ATOM 1017 C C . PHE A 1 129 ? -27.003 -1.440 8.539 1.00 89.25 129 PHE A C 1
ATOM 1019 O O . PHE A 1 129 ? -26.170 -2.072 7.894 1.00 89.25 129 PHE A O 1
ATOM 1026 N N . TRP A 1 130 ? -27.033 -1.460 9.873 1.00 86.88 130 TRP A N 1
ATOM 1027 C CA . TRP A 1 130 ? -26.022 -2.153 10.671 1.00 86.88 130 TRP A CA 1
ATOM 1028 C C . TRP A 1 130 ? -26.049 -3.671 10.534 1.00 86.88 130 TRP A C 1
ATOM 1030 O O . TRP A 1 130 ? -24.990 -4.294 10.515 1.00 86.88 130 TRP A O 1
ATOM 1040 N N . LEU A 1 131 ? -27.227 -4.278 10.373 1.00 85.94 131 LEU A N 1
ATOM 1041 C CA . LEU A 1 131 ? -27.329 -5.715 10.115 1.00 85.94 131 LEU A CA 1
ATOM 1042 C C . LEU A 1 131 ? -26.653 -6.109 8.790 1.00 85.94 131 LEU A C 1
ATOM 1044 O O . LEU A 1 131 ? -25.972 -7.137 8.732 1.00 85.94 131 LEU A O 1
ATOM 1048 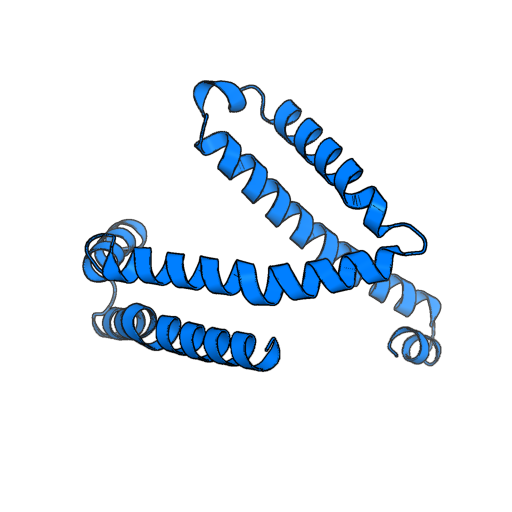N N . TRP A 1 132 ? -26.808 -5.287 7.745 1.00 90.06 132 TRP A N 1
ATOM 1049 C CA . TRP A 1 132 ? -26.158 -5.516 6.454 1.00 90.06 132 TRP A CA 1
ATOM 1050 C C . TRP A 1 132 ? -24.632 -5.440 6.579 1.00 90.06 132 TRP A C 1
ATOM 1052 O O . TRP A 1 132 ? -23.952 -6.413 6.261 1.00 90.06 132 TRP A O 1
ATOM 1062 N N . TRP A 1 133 ? -24.100 -4.356 7.152 1.00 88.81 133 TRP A N 1
ATOM 1063 C CA . TRP A 1 133 ? -22.654 -4.191 7.354 1.00 88.81 133 TRP A CA 1
ATOM 1064 C C . TRP A 1 133 ? -22.043 -5.273 8.238 1.00 88.81 133 TRP A C 1
ATOM 1066 O O . TRP A 1 133 ? -20.992 -5.819 7.910 1.00 88.81 133 TRP A O 1
ATOM 1076 N N . LYS A 1 134 ? -22.736 -5.656 9.313 1.00 87.00 134 LYS A N 1
ATOM 1077 C CA . LYS A 1 134 ? -22.300 -6.744 10.190 1.00 87.00 134 LYS A CA 1
ATOM 1078 C C . LYS A 1 134 ? -22.191 -8.072 9.444 1.00 87.00 134 LYS A C 1
ATOM 1080 O O . LYS A 1 134 ? -21.227 -8.806 9.642 1.00 87.00 134 LYS A O 1
ATOM 1085 N N . THR A 1 135 ? -23.156 -8.373 8.577 1.00 88.31 135 THR A N 1
ATOM 1086 C CA . THR A 1 135 ? -23.127 -9.586 7.746 1.00 88.31 135 THR A CA 1
ATOM 1087 C C . THR A 1 135 ? -21.993 -9.520 6.724 1.00 88.31 135 THR A C 1
ATOM 1089 O O . THR A 1 135 ? -21.283 -10.508 6.525 1.00 88.31 135 THR A O 1
ATOM 1092 N N . CYS A 1 136 ? -21.776 -8.351 6.116 1.00 90.12 136 CYS A N 1
ATOM 1093 C CA . CYS A 1 136 ? -20.681 -8.138 5.179 1.00 90.12 136 CYS A CA 1
ATOM 1094 C C . CYS A 1 136 ? -19.314 -8.367 5.833 1.00 90.12 136 CYS A C 1
ATOM 1096 O O . CYS A 1 136 ? -18.534 -9.167 5.325 1.00 90.12 136 CYS A O 1
ATOM 1098 N N . TRP A 1 137 ? -19.046 -7.734 6.976 1.00 87.75 137 TRP A N 1
ATOM 1099 C CA . TRP A 1 137 ? -17.750 -7.832 7.652 1.00 87.75 137 TRP A CA 1
ATOM 1100 C C . TRP A 1 137 ? -17.486 -9.205 8.268 1.00 87.75 137 TRP A C 1
ATOM 1102 O O . TRP A 1 137 ? -16.365 -9.693 8.183 1.00 87.75 137 TRP A O 1
ATOM 1112 N N . LEU A 1 138 ? -18.504 -9.852 8.846 1.00 86.19 138 LEU A N 1
ATOM 1113 C CA . LEU A 1 138 ? -18.303 -11.115 9.560 1.00 86.19 138 LEU A CA 1
ATOM 1114 C C . LEU A 1 138 ? -18.329 -12.342 8.642 1.00 86.19 138 LEU A C 1
ATOM 1116 O O . LEU A 1 138 ? -17.662 -13.328 8.936 1.00 86.19 138 LEU A O 1
ATOM 1120 N N . PHE A 1 139 ? -19.086 -12.300 7.543 1.00 86.12 139 PHE A N 1
ATOM 1121 C CA . PHE A 1 139 ? -19.264 -13.464 6.671 1.00 86.12 139 PHE A CA 1
ATOM 1122 C C . PHE A 1 139 ? -18.817 -13.212 5.236 1.00 86.12 139 PHE A C 1
ATOM 1124 O O . PHE A 1 139 ? -18.006 -13.974 4.721 1.00 86.12 139 PHE A O 1
ATOM 1131 N N . VAL A 1 140 ? -19.318 -12.164 4.578 1.00 91.38 140 VAL A N 1
ATOM 1132 C CA . VAL A 1 140 ? -19.118 -11.994 3.125 1.00 91.38 140 VAL A CA 1
ATOM 1133 C C . VAL A 1 140 ? -17.655 -11.714 2.787 1.00 91.38 140 VAL A C 1
ATOM 1135 O O . VAL A 1 140 ? -17.062 -12.436 1.989 1.00 91.38 140 VAL A O 1
ATOM 1138 N N . THR A 1 141 ? -17.056 -10.700 3.410 1.00 91.12 141 THR A N 1
ATOM 1139 C CA . THR A 1 141 ? -15.669 -10.295 3.160 1.00 91.12 141 THR A CA 1
ATOM 1140 C C . THR A 1 141 ? -14.663 -11.410 3.468 1.00 91.12 141 THR A C 1
ATOM 1142 O O . THR A 1 141 ? -13.895 -11.755 2.568 1.00 91.12 141 THR A O 1
ATOM 1145 N N . PRO A 1 142 ? -14.655 -12.036 4.664 1.00 89.12 142 PRO A N 1
ATOM 1146 C CA . PRO A 1 142 ? -13.700 -13.103 4.954 1.00 89.12 142 PRO A CA 1
ATOM 1147 C C . PRO A 1 142 ? -13.920 -14.338 4.076 1.00 89.12 142 PRO A C 1
ATOM 1149 O O . PRO A 1 142 ? -12.944 -14.969 3.682 1.00 89.12 142 PRO A O 1
ATOM 1152 N N . PHE A 1 143 ? -15.166 -14.666 3.714 1.00 91.25 143 PHE A N 1
ATOM 1153 C CA . PHE A 1 143 ? -15.444 -15.786 2.814 1.00 91.25 143 PHE A CA 1
ATOM 1154 C C . PHE A 1 143 ? -14.901 -15.538 1.404 1.00 91.25 143 PHE A C 1
ATOM 1156 O O . PHE A 1 143 ? -14.211 -16.397 0.860 1.00 91.25 143 PHE A O 1
ATOM 1163 N N . ILE A 1 144 ? -15.156 -14.359 0.825 1.00 92.81 144 ILE A N 1
ATOM 1164 C CA . ILE A 1 144 ? -14.635 -13.999 -0.501 1.00 92.81 144 ILE A CA 1
ATOM 1165 C C . ILE A 1 144 ? -13.103 -14.005 -0.489 1.00 92.81 144 ILE A C 1
ATOM 1167 O O . ILE A 1 144 ? -12.493 -14.612 -1.368 1.00 92.81 144 ILE A O 1
ATOM 1171 N N . LEU A 1 145 ? -12.478 -13.392 0.521 1.00 91.19 145 LEU A N 1
ATOM 1172 C CA . LEU A 1 145 ? -11.020 -13.379 0.653 1.00 91.19 145 LEU A CA 1
ATOM 1173 C C . LEU A 1 145 ? -10.446 -14.793 0.785 1.00 91.19 145 LEU A C 1
ATOM 1175 O O . LEU A 1 145 ? -9.453 -15.102 0.133 1.00 91.19 145 LEU A O 1
ATOM 1179 N N . LEU A 1 146 ? -11.088 -15.668 1.563 1.00 89.69 146 LEU A N 1
ATOM 1180 C CA . LEU A 1 146 ? -10.664 -17.059 1.720 1.00 89.69 146 LEU A CA 1
ATOM 1181 C C . LEU A 1 146 ? -10.760 -17.827 0.398 1.00 89.69 146 LEU A C 1
ATOM 1183 O O . LEU A 1 146 ? -9.821 -18.535 0.043 1.00 89.69 146 LEU A O 1
ATOM 1187 N N . VAL A 1 147 ? -11.848 -17.662 -0.360 1.00 92.38 147 VAL A N 1
ATOM 1188 C CA . VAL A 1 147 ? -12.009 -18.299 -1.679 1.00 92.38 147 VAL A CA 1
ATOM 1189 C C . VAL A 1 147 ? -10.917 -17.840 -2.646 1.00 92.38 147 VAL A C 1
ATOM 1191 O O . VAL A 1 147 ? -10.292 -18.679 -3.296 1.00 92.38 147 VAL A O 1
ATOM 1194 N N . ILE A 1 148 ? -10.652 -16.532 -2.720 1.00 91.25 148 ILE A N 1
ATOM 1195 C CA . ILE A 1 148 ? -9.613 -15.986 -3.606 1.00 91.25 148 ILE A CA 1
ATOM 1196 C C . ILE A 1 148 ? -8.227 -16.471 -3.166 1.00 91.25 148 ILE A C 1
ATOM 1198 O O . ILE A 1 148 ? -7.421 -16.855 -4.009 1.00 91.25 148 ILE A O 1
ATOM 1202 N N . LEU A 1 149 ? -7.951 -16.513 -1.861 1.00 87.81 149 LEU A N 1
ATOM 1203 C CA . LEU A 1 149 ? -6.670 -16.971 -1.325 1.00 87.81 149 LEU A CA 1
ATOM 1204 C C . LEU A 1 149 ? -6.426 -18.456 -1.623 1.00 87.81 149 LEU A C 1
ATOM 1206 O O . LEU A 1 149 ? -5.340 -18.821 -2.068 1.00 87.81 149 LEU A O 1
ATOM 1210 N N . VAL A 1 150 ? -7.441 -19.305 -1.445 1.00 88.94 150 VAL A N 1
ATOM 1211 C CA . VAL A 1 150 ? -7.369 -20.734 -1.786 1.00 88.94 150 VAL A CA 1
ATOM 1212 C C . VAL A 1 150 ? -7.163 -20.924 -3.291 1.00 88.94 150 VAL A C 1
ATOM 1214 O O . VAL A 1 150 ? -6.305 -21.705 -3.696 1.00 88.94 150 VAL A O 1
ATOM 1217 N N . TRP A 1 151 ? -7.889 -20.181 -4.130 1.00 90.25 151 TRP A N 1
ATOM 1218 C CA . TRP A 1 151 ? -7.712 -20.228 -5.584 1.00 90.25 151 TRP A CA 1
ATOM 1219 C C . TRP A 1 151 ? -6.310 -19.780 -6.025 1.00 90.25 151 TRP A C 1
ATOM 1221 O O . TRP A 1 151 ? -5.683 -20.419 -6.872 1.00 90.25 151 TRP A O 1
ATOM 1231 N N . SER A 1 152 ? -5.809 -18.696 -5.429 1.00 86.12 152 SER A N 1
ATOM 1232 C CA . SER A 1 152 ? -4.465 -18.167 -5.669 1.00 86.12 152 SER A CA 1
ATOM 1233 C C . SER A 1 152 ? -3.398 -19.203 -5.303 1.00 86.12 152 SER A C 1
ATOM 1235 O O . SER A 1 152 ? -2.516 -19.483 -6.110 1.00 86.12 152 SER A O 1
ATOM 1237 N N . LEU A 1 153 ? -3.540 -19.872 -4.150 1.00 82.00 153 LEU A N 1
ATOM 1238 C CA . LEU A 1 153 ? -2.658 -20.968 -3.731 1.00 82.00 153 LEU A CA 1
ATOM 1239 C C . LEU A 1 153 ? -2.668 -22.151 -4.706 1.00 82.00 153 LEU A C 1
ATOM 1241 O O . LEU A 1 153 ? -1.605 -22.678 -5.021 1.00 82.00 153 LEU A O 1
ATOM 1245 N N . PHE A 1 154 ? -3.841 -22.556 -5.199 1.00 85.56 154 PHE A N 1
ATOM 1246 C CA . PHE A 1 154 ? -3.943 -23.644 -6.177 1.00 85.56 154 PHE A CA 1
ATOM 1247 C C . PHE A 1 154 ? -3.346 -23.294 -7.537 1.00 85.56 154 PHE A C 1
ATOM 1249 O O . PHE A 1 154 ? -2.811 -24.174 -8.192 1.00 85.56 154 PHE A O 1
ATOM 1256 N N . THR A 1 155 ? -3.457 -22.039 -7.972 1.00 82.12 155 THR A N 1
ATOM 1257 C CA . THR A 1 155 ? -2.889 -21.588 -9.255 1.00 82.12 155 THR A CA 1
ATOM 1258 C C . THR A 1 155 ? -1.368 -21.425 -9.174 1.00 82.12 155 THR A C 1
ATOM 1260 O O . THR A 1 155 ? -0.683 -21.499 -10.190 1.00 82.12 155 THR A O 1
ATOM 1263 N N . PHE A 1 156 ? -0.847 -21.164 -7.972 1.00 68.44 156 PHE A N 1
ATOM 1264 C CA . PHE A 1 156 ? 0.582 -21.010 -7.716 1.00 68.44 156 PHE A CA 1
ATOM 1265 C C . PHE A 1 156 ? 1.305 -22.350 -7.473 1.00 68.44 156 PHE A C 1
ATOM 1267 O O . PHE A 1 156 ? 2.520 -22.419 -7.665 1.00 68.44 156 PHE A O 1
ATOM 1274 N N . SER A 1 157 ? 0.578 -23.390 -7.035 1.00 56.62 157 SER A N 1
ATOM 1275 C CA . SER A 1 157 ? 1.061 -24.780 -6.936 1.00 56.62 157 SER A CA 1
ATOM 1276 C C . SER A 1 157 ? 1.059 -25.495 -8.282 1.00 56.62 157 SER A C 1
ATOM 1278 O O . SER A 1 157 ? 1.860 -26.452 -8.381 1.00 56.62 157 SER A O 1
#

InterPro domains:
  IPR000175 Sodium:neurotransmitter symporter [PF00209] (1-156)
  IPR000175 Sodium:neurotransmitter symporter [PR00176] (9-28)
  IPR000175 Sodium:neurotransmitter symporter [PR00176] (90-110)
  IPR000175 Sodium:neurotransmitter symporter [PR00176] (134-154)
  IPR000175 Sodium:neurotransmitter symporter [PS50267] (1-157)
  IPR000175 Sodium:neurotransmitter symporter [PTHR11616] (1-156)
  IPR037272 Sodium:neurotransmitter symporter superfamily [SSF161070] (1-155)

Organism: NCBI:txid188132

Secondary structure (DSSP, 8-state):
-HHHHHTTSTTHHHHHHHHHHHHHHHHHHHHHHHHHHHHHHHHHHSHHHHGGGHHHHHHHHHHHHHHHHGGGGSTTHHHHHHHHHHHIIIIIHHHHHHHHHHIIIIISS-HHHHHHHHHHHH----HHHHHHHHHIIIIIHHHHHHHHHHHHHHHH-

Radius of gyration: 21.93 Å; chains: 1; bounding box: 49×42×58 Å

Foldseek 3Di:
DVLVVLVVDVVSVVSVCVVVVVVVVVVVVVVVVVLVVVLVVVCVVPVPPCVVPSVVSSVVVVVVVVVVCVCLPDPCNVVVVVVCCLPCVQAVVLVVVLVVLCCQAPVVVHPVVVVVVVCVVPNDDDPVVSVVVNCCSNPVVNVVSVVSNVVSVVVVD

Sequence (157 aa):
AYPGALTKLPISPLWSVLFFFMILTVGLDSLFAEIEVLITSVQDAYPQIFKPKRALLTTVTCAILFLLGLPCVTRAGIYWVTIIDSFIASWVVLFLVFLEVVSVSYIYAGVNRFIEDIEMMIGQKSPRFWLWWKTCWLFVTPFILLVILVWSLFTFS

pLDDT: mean 88.33, std 6.95, range [56.62, 96.81]